Protein AF-A0A6P7H798-F1 (afdb_monomer_lite)

Foldseek 3Di:
DPPDDPVVVVVQVVCCVPPVDNDDPDDDPPDDQDDPVRLVVLLVVCVVPVVVCLVCVQVVCCVPVVGRADNVNVVVSSVVSVVVVVVCVVVCQDPVNVVVVVVVCVVPVPDPPPD

pLDDT: mean 74.82, std 11.04, range [46.03, 94.19]

Secondary structure (DSSP, 8-state):
---S-HHHHHHHHHHHHHH---SPPPPPPTT-SS-HHHHHHHHHHHHH-HHHHHHHHHHHHHHHH-----HHHHHHHHHHHHHHHHHHHTT---HHHHHHHHHHHHHHTT--TT-

Organism: NCBI:txid50390

Structure (mmCIF, N/CA/C/O backbone):
data_AF-A0A6P7H798-F1
#
_entry.id   AF-A0A6P7H798-F1
#
loop_
_atom_site.group_PDB
_atom_site.id
_atom_site.type_symbol
_atom_site.label_atom_id
_atom_site.label_alt_id
_atom_site.label_comp_id
_atom_site.label_asym_id
_atom_site.label_entity_id
_atom_site.label_seq_id
_atom_site.pdbx_PDB_ins_code
_atom_site.Cartn_x
_atom_site.Cartn_y
_atom_site.Cartn_z
_atom_site.occupancy
_atom_site.B_iso_or_equiv
_atom_site.auth_seq_id
_atom_site.auth_comp_id
_atom_site.auth_asym_id
_atom_site.auth_atom_id
_atom_site.pdbx_PDB_model_num
ATOM 1 N N . MET A 1 1 ? -18.443 -32.398 22.554 1.00 52.59 1 MET A N 1
ATOM 2 C CA . MET A 1 1 ? -18.461 -31.146 23.344 1.00 52.59 1 MET A CA 1
ATOM 3 C C . MET A 1 1 ? -17.521 -30.167 22.663 1.00 52.59 1 MET A C 1
ATOM 5 O O . MET A 1 1 ? -16.372 -30.525 22.438 1.00 52.59 1 MET A O 1
ATOM 9 N N . VAL A 1 2 ? -17.996 -28.995 22.243 1.00 60.81 2 VAL A N 1
ATOM 10 C CA . VAL A 1 2 ? -17.123 -27.990 21.619 1.00 60.81 2 VAL A CA 1
ATOM 11 C C . VAL A 1 2 ? -16.352 -27.307 22.750 1.00 60.81 2 VAL A C 1
ATOM 13 O O . VAL A 1 2 ? -16.970 -26.697 23.615 1.00 60.81 2 VAL A O 1
ATOM 16 N N . ASN A 1 3 ? -15.025 -27.457 22.789 1.00 83.12 3 ASN A N 1
ATOM 17 C CA . ASN A 1 3 ? -14.157 -26.898 23.835 1.00 83.12 3 ASN A CA 1
ATOM 18 C C . ASN A 1 3 ? -14.004 -25.369 23.673 1.00 83.12 3 ASN A C 1
ATOM 20 O O . ASN A 1 3 ? -12.947 -24.867 23.283 1.00 83.12 3 ASN A O 1
ATOM 24 N N . LYS A 1 4 ? -15.104 -24.631 23.846 1.00 80.19 4 LYS A N 1
ATOM 25 C CA . LYS A 1 4 ? -15.193 -23.174 23.701 1.00 80.19 4 LYS A CA 1
ATOM 26 C C . LYS A 1 4 ? -16.071 -22.598 24.806 1.00 80.19 4 LYS A C 1
ATOM 28 O O . LYS A 1 4 ? -17.026 -23.232 25.246 1.00 80.19 4 LYS A O 1
ATOM 33 N N . CYS A 1 5 ? -15.750 -21.381 25.234 1.00 88.50 5 CYS A N 1
ATOM 34 C CA . CYS A 1 5 ? -16.521 -20.668 26.245 1.00 88.50 5 CYS A CA 1
ATOM 35 C C . CYS A 1 5 ? -17.950 -20.394 25.750 1.00 88.50 5 CYS A C 1
ATOM 37 O O . CYS A 1 5 ? -18.153 -20.098 24.571 1.00 88.50 5 CYS A O 1
ATOM 39 N N . SER A 1 6 ? -18.925 -20.431 26.664 1.00 89.81 6 SER A N 1
ATOM 40 C CA . SER A 1 6 ? -20.344 -20.176 26.358 1.00 89.81 6 SER A CA 1
ATOM 41 C C . SER A 1 6 ? -20.554 -18.842 25.622 1.00 89.81 6 SER A C 1
ATOM 43 O O . SER A 1 6 ? -21.240 -18.790 24.604 1.00 89.81 6 SER A O 1
ATOM 45 N N . SER A 1 7 ? -19.850 -17.787 26.047 1.00 90.44 7 SER A N 1
ATOM 46 C CA . SER A 1 7 ? -19.879 -16.467 25.404 1.00 90.44 7 SER A CA 1
ATOM 47 C C . SER A 1 7 ? -19.387 -16.482 23.954 1.00 90.44 7 SER A C 1
ATOM 49 O O . SER A 1 7 ? -19.934 -15.785 23.106 1.00 90.44 7 SER A O 1
ATOM 51 N N . THR A 1 8 ? -18.379 -17.300 23.636 1.00 88.62 8 THR A N 1
ATOM 52 C CA . THR A 1 8 ? -17.878 -17.453 22.264 1.00 88.62 8 THR A CA 1
ATOM 53 C C . THR A 1 8 ? -18.911 -18.138 21.380 1.00 88.62 8 THR A C 1
ATOM 55 O O . THR A 1 8 ? -19.124 -17.712 20.249 1.00 88.62 8 THR A O 1
ATOM 58 N N . VAL A 1 9 ? -19.574 -19.177 21.894 1.00 89.50 9 VAL A N 1
ATOM 59 C CA . VAL A 1 9 ? -20.637 -19.879 21.162 1.00 89.50 9 VAL A CA 1
ATOM 60 C C . VAL A 1 9 ? -21.805 -18.932 20.897 1.0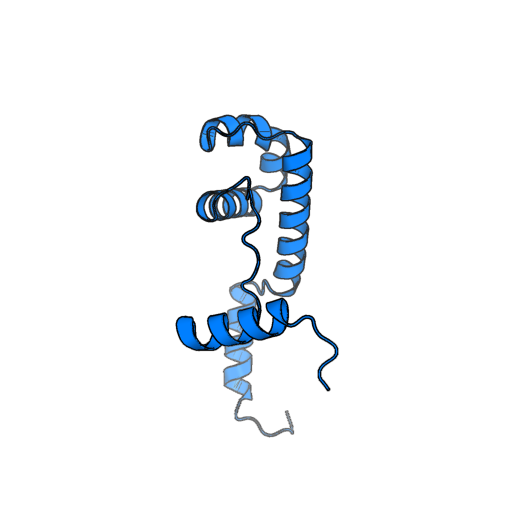0 89.50 9 VAL A C 1
ATOM 62 O O . VAL A 1 9 ? -22.270 -18.843 19.762 1.00 89.50 9 VAL A O 1
ATOM 65 N N . GLN A 1 10 ? -22.224 -18.169 21.908 1.00 90.00 10 GLN A N 1
ATOM 66 C CA . GLN A 1 10 ? -23.286 -17.178 21.767 1.00 90.00 10 GLN A CA 1
ATOM 67 C C . GLN A 1 10 ? -22.933 -16.104 20.726 1.00 90.00 10 GLN A C 1
ATOM 69 O O . GLN A 1 10 ? -23.734 -15.837 19.833 1.00 90.00 10 GLN A O 1
ATOM 74 N N . HIS A 1 11 ? -21.713 -15.562 20.767 1.00 90.25 11 HIS A N 1
ATOM 75 C CA . HIS A 1 11 ? -21.262 -14.557 19.804 1.00 90.25 11 HIS A CA 1
ATOM 76 C C . HIS A 1 11 ? -21.264 -15.070 18.353 1.00 90.25 11 HIS A C 1
ATOM 78 O O . HIS A 1 11 ? -21.648 -14.343 17.437 1.00 90.25 11 HIS A O 1
ATOM 84 N N . ILE A 1 12 ? -20.871 -16.330 18.130 1.00 88.81 12 ILE A N 1
ATOM 85 C CA . ILE A 1 12 ? -20.910 -16.956 16.798 1.00 88.81 12 ILE A CA 1
ATOM 86 C C . ILE A 1 12 ? -22.358 -17.074 16.301 1.00 88.81 12 ILE A C 1
ATOM 88 O O . ILE A 1 12 ? -22.643 -16.728 15.154 1.00 88.81 12 ILE A O 1
ATOM 92 N N . VAL A 1 13 ? -23.282 -17.518 17.161 1.00 90.56 13 VAL A N 1
ATOM 93 C CA . VAL A 1 13 ? -24.712 -17.633 16.820 1.00 90.56 13 VAL A CA 1
ATOM 94 C C . VAL A 1 13 ? -25.317 -16.264 16.497 1.00 90.56 13 VAL A C 1
ATOM 96 O O . VAL A 1 13 ? -26.077 -16.142 15.536 1.00 90.56 13 VAL A O 1
ATOM 99 N N . GLU A 1 14 ? -24.966 -15.229 17.259 1.00 92.75 14 GLU A N 1
ATOM 100 C CA . GLU A 1 14 ? -25.402 -13.850 17.015 1.00 92.75 14 GLU A CA 1
ATOM 101 C C . GLU A 1 14 ? -24.865 -13.307 15.683 1.00 92.75 14 GLU A C 1
ATOM 103 O O . GLU A 1 14 ? -25.631 -12.743 14.901 1.00 92.75 14 GLU A O 1
ATOM 108 N N . CYS A 1 15 ? -23.582 -13.531 15.376 1.00 90.56 15 CYS A N 1
ATOM 109 C CA . CYS A 1 15 ? -22.994 -13.148 14.088 1.00 90.56 15 CYS A CA 1
ATOM 110 C C . CYS A 1 15 ? -23.703 -13.827 12.911 1.00 90.56 15 CYS A C 1
ATOM 112 O O . CYS A 1 15 ? -23.984 -13.179 11.901 1.00 90.56 15 CYS A O 1
ATOM 114 N N . TYR A 1 16 ? -24.033 -15.112 13.048 1.00 92.56 16 TYR A N 1
ATOM 115 C CA . TYR A 1 16 ? -24.752 -15.843 12.013 1.00 92.56 16 TYR A CA 1
ATOM 116 C C . TYR A 1 16 ? -26.181 -15.316 11.829 1.00 92.56 16 TYR A C 1
ATOM 118 O O . TYR A 1 16 ? -26.588 -15.036 10.707 1.00 92.56 16 TYR A O 1
ATOM 126 N N . ARG A 1 17 ? -26.938 -15.104 12.912 1.00 94.19 17 ARG A N 1
ATOM 127 C CA . ARG A 1 17 ? -28.321 -14.603 12.819 1.00 94.19 17 ARG A CA 1
ATOM 128 C C . ARG A 1 17 ? -28.417 -13.193 12.239 1.00 94.19 17 ARG A C 1
ATOM 130 O O . ARG A 1 17 ? -29.332 -12.926 11.469 1.00 94.19 17 ARG A O 1
ATOM 137 N N . ASN A 1 18 ? -27.496 -12.309 12.616 1.00 93.25 18 ASN A N 1
ATOM 138 C CA . ASN A 1 18 ? -27.581 -10.891 12.266 1.00 93.25 18 ASN A CA 1
ATOM 139 C C . ASN A 1 18 ? -26.904 -10.565 10.930 1.00 93.25 18 ASN A C 1
ATOM 141 O O . ASN A 1 18 ? -27.361 -9.681 10.213 1.00 93.25 18 ASN A O 1
ATOM 145 N N . GLU A 1 19 ? -25.804 -11.248 10.599 1.00 89.81 19 GLU A N 1
ATOM 146 C CA . GLU A 1 19 ? -24.962 -10.915 9.441 1.00 89.81 19 GLU A CA 1
ATOM 147 C C . GLU A 1 19 ? -24.785 -12.086 8.457 1.00 89.81 19 GLU A C 1
ATOM 149 O O . GLU A 1 19 ? -24.067 -11.938 7.470 1.00 89.81 19 GLU A O 1
ATOM 154 N N . ASN A 1 20 ? -25.393 -13.252 8.721 1.00 92.00 20 ASN A N 1
ATOM 155 C CA . ASN A 1 20 ? -25.195 -14.505 7.974 1.00 92.00 20 ASN A CA 1
ATOM 156 C C . ASN A 1 20 ? -23.711 -14.877 7.800 1.00 92.00 20 ASN A C 1
ATOM 158 O O . ASN A 1 20 ? -23.283 -15.393 6.766 1.00 92.00 20 ASN A O 1
ATOM 162 N N . ARG A 1 21 ? -22.904 -14.573 8.823 1.00 83.19 21 ARG A N 1
ATOM 163 C CA . ARG A 1 21 ? -21.447 -14.685 8.788 1.00 83.19 21 ARG A CA 1
ATOM 164 C C . ARG A 1 21 ? -20.952 -15.729 9.783 1.00 83.19 21 ARG A C 1
ATOM 166 O O . ARG A 1 21 ? -21.324 -15.708 10.953 1.00 83.19 21 ARG A O 1
ATOM 173 N N . VAL A 1 22 ? -20.067 -16.604 9.307 1.00 83.81 22 VAL A N 1
ATOM 174 C CA . VAL A 1 22 ? -19.420 -17.664 10.106 1.00 83.81 22 VAL A CA 1
ATOM 175 C C . VAL A 1 22 ? -17.973 -17.297 10.470 1.00 83.81 22 VAL A C 1
ATOM 177 O O . VAL A 1 22 ? -17.451 -17.740 11.490 1.00 83.81 22 VAL A O 1
ATOM 180 N N . GLU A 1 23 ? -17.331 -16.441 9.674 1.00 82.25 23 GLU A N 1
ATOM 181 C CA . GLU A 1 23 ? -15.935 -16.022 9.852 1.00 82.25 23 GLU A CA 1
ATOM 182 C C . GLU A 1 23 ? -15.817 -14.640 10.503 1.00 82.25 23 GLU A C 1
ATOM 184 O O . GLU A 1 23 ? -16.712 -13.805 10.399 1.00 82.25 23 GLU A O 1
ATOM 189 N N . ASN A 1 24 ? -14.695 -14.336 11.155 1.00 81.06 24 ASN A N 1
ATOM 190 C CA . ASN A 1 24 ? -14.468 -12.999 11.710 1.00 81.06 24 ASN A CA 1
ATOM 191 C C . ASN A 1 24 ? -14.291 -11.950 10.599 1.00 81.06 24 ASN A C 1
ATOM 193 O O . ASN A 1 24 ? -13.624 -12.217 9.604 1.00 81.06 24 ASN A O 1
ATOM 197 N N . LYS A 1 25 ? -14.831 -10.731 10.780 1.00 79.69 25 LYS A N 1
ATOM 198 C CA . LYS A 1 25 ? -14.527 -9.607 9.883 1.00 79.69 25 LYS A CA 1
ATOM 199 C C . LYS A 1 25 ? -13.022 -9.401 9.912 1.00 79.69 25 LYS A C 1
ATOM 201 O O . LYS A 1 25 ? -12.413 -9.360 10.985 1.00 79.69 25 LYS A O 1
ATOM 206 N N . SER A 1 26 ? -12.442 -9.232 8.733 1.00 71.94 26 SER A N 1
ATOM 207 C CA . SER A 1 26 ? -11.088 -8.722 8.604 1.00 71.94 26 SER A CA 1
ATOM 208 C C . SER A 1 26 ? -10.972 -7.446 9.433 1.00 71.94 26 SER A C 1
ATOM 210 O O . SER A 1 26 ? -11.771 -6.518 9.275 1.00 71.94 26 SER A O 1
ATOM 212 N N . ARG A 1 27 ? -10.001 -7.412 10.348 1.00 71.56 27 ARG A N 1
ATOM 213 C CA . ARG A 1 27 ? -9.712 -6.199 11.112 1.00 71.56 27 ARG A CA 1
ATOM 214 C C . ARG A 1 27 ? -9.357 -5.093 10.123 1.00 71.56 27 ARG A C 1
ATOM 216 O O . ARG A 1 27 ? -8.447 -5.261 9.314 1.00 71.56 27 ARG A O 1
ATOM 223 N N . LEU A 1 28 ? -10.064 -3.968 10.199 1.00 58.66 28 LEU A N 1
ATOM 224 C CA . LEU A 1 28 ? -9.630 -2.746 9.533 1.00 58.66 28 LEU A CA 1
ATOM 225 C C . LEU A 1 28 ? -8.288 -2.351 10.155 1.00 58.66 28 LEU A C 1
ATOM 227 O O . LEU A 1 28 ? -8.198 -2.194 11.374 1.00 58.66 28 LEU A O 1
ATOM 231 N N . ALA A 1 29 ? -7.238 -2.257 9.336 1.00 63.16 29 ALA A N 1
ATOM 232 C CA . ALA A 1 29 ? -5.947 -1.769 9.799 1.00 63.16 29 ALA A CA 1
ATOM 233 C C . ALA A 1 29 ? -6.153 -0.336 10.314 1.00 63.16 29 ALA A C 1
ATOM 235 O O . ALA A 1 29 ? -6.604 0.511 9.539 1.00 63.16 29 ALA A O 1
ATOM 236 N N . PRO A 1 30 ? -5.885 -0.057 11.600 1.00 60.47 30 PRO A N 1
ATOM 237 C CA . PRO A 1 30 ? -6.461 1.112 12.247 1.00 60.47 30 PRO A CA 1
ATOM 238 C C . PRO A 1 30 ? -5.962 2.450 11.697 1.00 60.47 30 PRO A C 1
ATOM 240 O O . PRO A 1 30 ? -6.659 3.428 11.893 1.00 60.47 30 PRO A O 1
ATOM 243 N N . ASN A 1 31 ? -4.833 2.522 10.980 1.00 66.56 31 ASN A N 1
ATOM 244 C CA . ASN A 1 31 ? -4.308 3.786 10.450 1.00 66.56 31 ASN A CA 1
ATOM 245 C C . ASN A 1 31 ? -3.477 3.572 9.178 1.00 66.56 31 ASN A C 1
ATOM 247 O O . ASN A 1 31 ? -2.248 3.517 9.223 1.00 66.56 31 ASN A O 1
ATOM 251 N N . LYS A 1 32 ? -4.133 3.459 8.020 1.00 73.44 32 LYS A N 1
ATOM 252 C CA . LYS A 1 32 ? -3.424 3.631 6.745 1.00 73.44 32 LYS A CA 1
ATOM 253 C C . LYS A 1 32 ? -2.966 5.095 6.654 1.00 73.44 32 LYS A C 1
ATOM 255 O O . LYS A 1 32 ? -3.797 6.000 6.667 1.00 73.44 32 LYS A O 1
ATOM 260 N N . ILE A 1 33 ? -1.652 5.323 6.582 1.00 75.81 33 ILE A N 1
ATOM 261 C CA . ILE A 1 33 ? -1.054 6.670 6.488 1.00 75.81 33 ILE A CA 1
ATOM 262 C C . ILE A 1 33 ? -1.561 7.386 5.233 1.00 75.81 33 ILE A C 1
ATOM 264 O O . ILE A 1 33 ? -1.890 8.571 5.277 1.00 75.81 33 ILE A O 1
ATOM 268 N N . PHE A 1 34 ? -1.691 6.650 4.132 1.00 77.31 34 PHE A N 1
ATOM 269 C CA . PHE A 1 34 ? -2.194 7.139 2.857 1.00 77.31 34 PHE A CA 1
ATOM 270 C C . PHE A 1 34 ? -3.557 6.525 2.544 1.00 77.31 34 PHE A C 1
ATOM 272 O O . PHE A 1 34 ? -3.811 5.350 2.796 1.00 77.31 34 PHE A O 1
ATOM 279 N N . THR A 1 35 ? -4.447 7.330 1.979 1.00 81.12 35 THR A N 1
ATOM 280 C CA . THR A 1 35 ? -5.696 6.844 1.388 1.00 81.12 35 THR A CA 1
ATOM 281 C C . THR A 1 35 ? -5.400 6.153 0.062 1.00 81.12 35 THR A C 1
ATOM 283 O O . THR A 1 35 ? -4.446 6.512 -0.625 1.00 81.12 35 THR A O 1
ATOM 286 N N . ASP A 1 36 ? -6.266 5.246 -0.385 1.00 78.56 36 ASP A N 1
ATOM 287 C CA . ASP A 1 36 ? -6.050 4.502 -1.636 1.00 78.56 36 ASP A CA 1
ATOM 288 C C . ASP A 1 36 ? -5.872 5.403 -2.877 1.00 78.56 36 ASP A C 1
ATOM 290 O O . ASP A 1 36 ? -5.328 4.984 -3.901 1.00 78.56 36 ASP A O 1
ATOM 294 N N . ARG A 1 37 ? -6.368 6.648 -2.843 1.00 79.25 37 ARG A N 1
ATOM 295 C CA . ARG A 1 37 ? -6.146 7.635 -3.913 1.00 79.25 37 ARG A CA 1
ATOM 296 C C . ARG A 1 37 ? -4.729 8.204 -3.870 1.00 79.25 37 ARG A C 1
ATOM 298 O O . ARG A 1 37 ? -4.112 8.354 -4.922 1.00 79.25 37 ARG A O 1
ATOM 305 N N . GLU A 1 38 ? -4.240 8.524 -2.679 1.00 80.19 38 GLU A N 1
ATOM 306 C CA . GLU A 1 38 ? -2.882 9.023 -2.455 1.00 80.19 38 GLU A CA 1
ATOM 307 C C . GLU A 1 38 ? -1.862 7.934 -2.784 1.00 80.19 38 GLU A C 1
ATOM 309 O O . GLU A 1 38 ? -0.915 8.200 -3.516 1.00 80.19 38 GLU A O 1
ATOM 314 N N . GLU A 1 39 ? -2.119 6.690 -2.366 1.00 77.94 39 GLU A N 1
ATOM 315 C CA . GLU A 1 39 ? -1.293 5.530 -2.712 1.00 77.94 39 GLU A CA 1
ATOM 316 C C . GLU A 1 39 ? -1.163 5.378 -4.238 1.00 77.94 39 GLU A C 1
ATOM 318 O O . GLU A 1 39 ? -0.058 5.276 -4.770 1.00 77.94 39 GLU A O 1
ATOM 323 N N . ARG A 1 40 ? -2.282 5.461 -4.973 1.00 79.38 40 ARG A N 1
ATOM 324 C CA . ARG A 1 40 ? -2.290 5.421 -6.447 1.00 79.38 40 ARG A CA 1
ATOM 325 C C . ARG A 1 40 ? -1.542 6.587 -7.088 1.00 79.38 40 ARG A C 1
ATOM 327 O O . ARG A 1 40 ? -0.917 6.401 -8.131 1.00 79.38 40 ARG A O 1
ATOM 334 N N . TRP A 1 41 ? -1.630 7.783 -6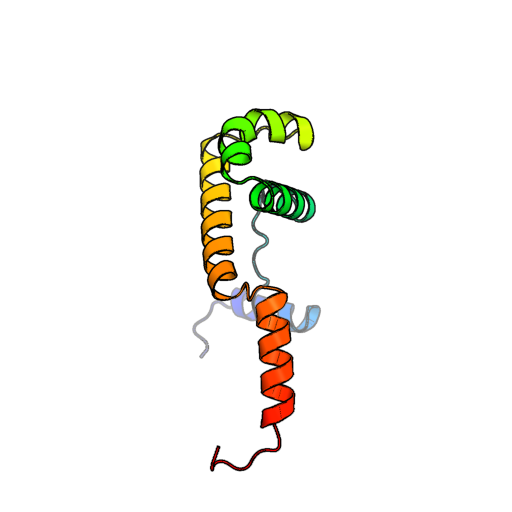.514 1.00 81.69 41 TRP A N 1
ATOM 335 C CA . TRP A 1 41 ? -0.889 8.943 -7.006 1.00 81.69 41 TRP A CA 1
ATOM 336 C C . TRP A 1 41 ? 0.620 8.761 -6.801 1.00 81.69 41 TRP A C 1
ATOM 338 O O . TRP A 1 41 ? 1.380 8.933 -7.752 1.00 81.69 41 TRP A O 1
ATOM 348 N N . ILE A 1 42 ? 1.037 8.308 -5.614 1.00 76.88 42 ILE A N 1
ATOM 349 C CA . ILE A 1 42 ? 2.436 7.996 -5.293 1.00 76.88 42 ILE A CA 1
ATOM 350 C C . ILE A 1 42 ? 2.986 6.934 -6.254 1.00 76.88 42 ILE A C 1
ATOM 352 O O . ILE A 1 42 ? 4.054 7.125 -6.829 1.00 76.88 42 ILE A O 1
ATOM 356 N N . LEU A 1 43 ? 2.239 5.852 -6.492 1.00 75.44 43 LEU A N 1
ATOM 357 C CA . LEU A 1 43 ? 2.641 4.785 -7.414 1.00 75.44 43 LEU A CA 1
ATOM 358 C C . LEU A 1 43 ? 2.872 5.294 -8.842 1.00 75.44 43 LEU A C 1
ATOM 360 O O . LEU A 1 43 ? 3.849 4.911 -9.480 1.00 75.44 43 LEU A O 1
ATOM 364 N N . ARG A 1 44 ? 2.007 6.184 -9.346 1.00 76.50 44 ARG A N 1
ATOM 365 C CA . ARG A 1 44 ? 2.188 6.794 -10.676 1.00 76.50 44 ARG A CA 1
ATOM 366 C C . ARG A 1 44 ? 3.435 7.667 -10.739 1.00 76.50 44 ARG A C 1
ATOM 368 O O . ARG A 1 44 ? 4.145 7.646 -11.738 1.00 76.50 44 ARG A O 1
ATOM 375 N N . GLU A 1 45 ? 3.708 8.422 -9.682 1.00 75.12 45 GLU A N 1
ATOM 376 C CA . GLU A 1 45 ? 4.907 9.254 -9.604 1.00 75.12 45 GLU A CA 1
ATOM 377 C C . GLU A 1 45 ? 6.185 8.409 -9.574 1.00 75.12 45 GLU A C 1
ATOM 379 O O . GLU A 1 45 ? 7.134 8.716 -10.299 1.00 75.12 45 GLU A O 1
ATOM 384 N N . ILE A 1 46 ? 6.195 7.325 -8.791 1.00 72.75 46 ILE A N 1
ATOM 385 C CA . ILE A 1 46 ? 7.316 6.376 -8.732 1.00 72.75 46 ILE A CA 1
ATOM 386 C C . ILE A 1 46 ? 7.523 5.715 -10.095 1.00 72.75 46 ILE A C 1
ATOM 388 O O . ILE A 1 46 ? 8.655 5.665 -10.565 1.00 72.75 46 ILE A O 1
ATOM 392 N N . ALA A 1 47 ? 6.451 5.283 -10.766 1.00 70.56 47 ALA A N 1
ATOM 393 C CA . ALA A 1 47 ? 6.535 4.686 -12.098 1.00 70.56 47 ALA A CA 1
ATOM 394 C C . ALA A 1 47 ? 7.133 5.644 -13.145 1.00 70.56 47 ALA A C 1
ATOM 396 O O . ALA A 1 47 ? 7.855 5.208 -14.038 1.00 70.56 47 ALA A O 1
ATOM 397 N N . ASN A 1 48 ? 6.862 6.948 -13.031 1.00 70.38 48 ASN A N 1
ATOM 398 C CA . ASN A 1 48 ? 7.405 7.945 -13.951 1.00 70.38 48 ASN A CA 1
ATOM 399 C C . ASN A 1 48 ? 8.891 8.238 -13.694 1.00 70.38 48 ASN A C 1
ATOM 401 O O . ASN A 1 48 ? 9.644 8.392 -14.650 1.00 70.38 48 ASN A O 1
ATOM 405 N N . ASN A 1 49 ? 9.313 8.381 -12.429 1.00 71.19 49 ASN A N 1
ATOM 406 C CA . ASN A 1 49 ? 10.697 8.717 -12.062 1.00 71.19 49 ASN A CA 1
ATOM 407 C C . ASN A 1 49 ? 11.060 8.227 -10.642 1.00 71.19 49 ASN A C 1
ATOM 409 O O . ASN A 1 49 ? 11.081 9.031 -9.701 1.00 71.19 49 ASN A O 1
ATOM 413 N N . PRO A 1 50 ? 11.437 6.949 -10.466 1.00 67.00 50 PRO A N 1
ATOM 414 C CA . PRO A 1 50 ? 11.578 6.345 -9.138 1.00 67.00 50 PRO A CA 1
ATOM 415 C C . PRO A 1 50 ? 12.677 7.015 -8.297 1.00 67.00 50 PRO A C 1
ATOM 417 O O . PRO A 1 50 ? 12.444 7.409 -7.155 1.00 67.00 50 PRO A O 1
ATOM 420 N N . LYS A 1 51 ? 13.849 7.27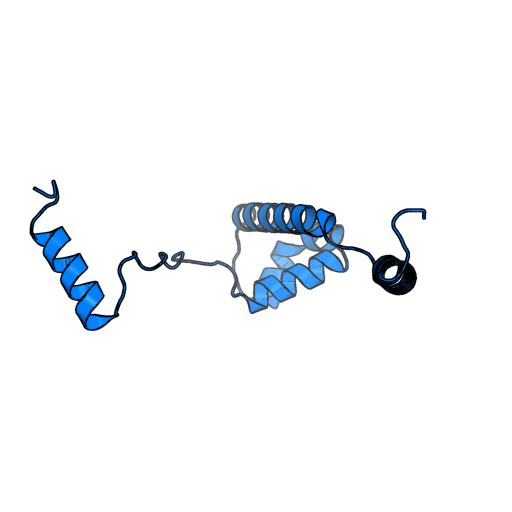9 -8.898 1.00 68.06 51 LYS A N 1
ATOM 421 C CA . LYS A 1 51 ? 14.996 7.915 -8.216 1.00 68.06 51 LYS A CA 1
ATOM 422 C C . LYS A 1 51 ? 14.693 9.325 -7.698 1.00 68.06 51 LYS A C 1
ATOM 424 O O . LYS A 1 51 ? 15.137 9.702 -6.618 1.00 68.06 51 LYS A O 1
ATOM 429 N N . LYS A 1 52 ? 13.939 10.114 -8.469 1.00 67.31 52 LYS A N 1
ATOM 430 C CA . LYS A 1 52 ? 13.642 11.517 -8.140 1.00 67.31 52 LYS A CA 1
ATOM 431 C C . LYS A 1 52 ? 12.567 11.633 -7.064 1.00 67.31 52 LYS A C 1
ATOM 433 O O . LYS A 1 52 ? 12.599 12.581 -6.279 1.00 67.31 52 LYS A O 1
ATOM 438 N N . VAL A 1 53 ? 11.623 10.689 -7.048 1.00 63.53 53 VAL A N 1
ATOM 439 C CA . VAL A 1 53 ? 10.583 10.629 -6.020 1.00 63.53 53 VAL A CA 1
ATOM 440 C C . VAL A 1 53 ? 11.208 10.320 -4.670 1.00 63.53 53 VAL A C 1
ATOM 442 O O . VAL A 1 53 ? 10.941 11.073 -3.748 1.00 63.53 53 VAL A O 1
ATOM 445 N N . TYR A 1 54 ? 12.099 9.330 -4.572 1.00 67.38 54 TYR A N 1
ATOM 446 C CA . TYR A 1 54 ? 12.759 8.984 -3.308 1.00 67.38 54 TYR A CA 1
ATOM 447 C C . TYR A 1 54 ? 13.635 10.116 -2.734 1.00 67.38 54 TYR A C 1
ATOM 449 O O . TYR A 1 54 ? 13.635 10.373 -1.540 1.00 67.38 54 TYR A O 1
ATOM 457 N N . GLN A 1 55 ? 14.357 10.862 -3.573 1.00 68.88 55 GLN A N 1
ATOM 458 C CA . GLN A 1 55 ? 15.227 11.943 -3.077 1.00 68.88 55 GLN A CA 1
ATOM 459 C C . GLN A 1 55 ? 14.466 13.175 -2.558 1.00 68.88 55 GLN A C 1
ATOM 461 O O . GLN A 1 55 ? 15.030 13.963 -1.809 1.00 68.88 55 GLN A O 1
ATOM 466 N N . ASN A 1 56 ? 13.208 13.373 -2.969 1.00 69.94 56 ASN A N 1
ATOM 467 C CA . ASN A 1 56 ? 12.427 14.575 -2.646 1.00 69.94 56 ASN A CA 1
ATOM 468 C C . ASN A 1 56 ? 11.031 14.261 -2.082 1.00 69.94 56 ASN A C 1
ATOM 470 O O . ASN A 1 56 ? 10.165 15.139 -2.059 1.00 69.94 56 ASN A O 1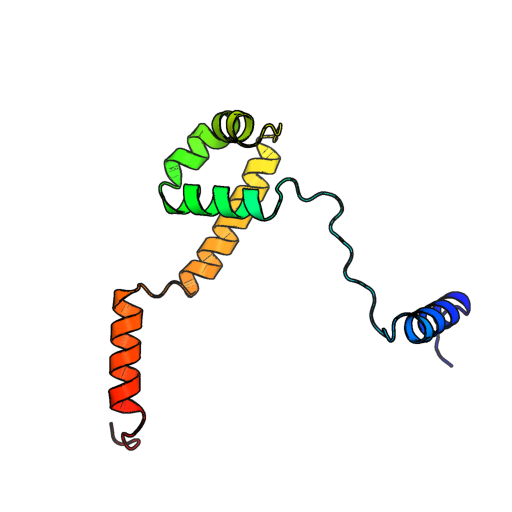
ATOM 474 N N . CYS A 1 57 ? 10.763 13.020 -1.677 1.00 69.25 57 CYS A N 1
ATOM 475 C CA . CYS A 1 57 ? 9.418 12.585 -1.296 1.00 69.25 57 CYS A CA 1
ATOM 476 C C . CYS A 1 57 ? 8.915 13.291 -0.045 1.00 69.25 57 CYS A C 1
ATOM 478 O O . CYS A 1 57 ? 7.750 13.662 -0.024 1.00 69.25 57 CYS A O 1
ATOM 480 N N . GLU A 1 58 ? 9.763 13.575 0.941 1.00 67.50 58 GLU A N 1
ATOM 481 C CA . GLU A 1 58 ? 9.332 14.235 2.179 1.00 67.50 58 GLU A CA 1
ATOM 482 C C . GLU A 1 58 ? 8.755 15.636 1.906 1.00 67.50 58 GLU A C 1
ATOM 484 O O . GLU A 1 58 ? 7.593 15.910 2.205 1.00 67.50 58 GLU A O 1
ATOM 489 N N . VAL A 1 59 ? 9.510 16.498 1.214 1.00 70.81 59 VAL A N 1
ATOM 490 C CA . VAL A 1 59 ? 9.066 17.857 0.846 1.00 70.81 59 VAL A CA 1
ATOM 491 C C . VAL A 1 59 ? 7.866 17.809 -0.102 1.00 70.81 59 VAL A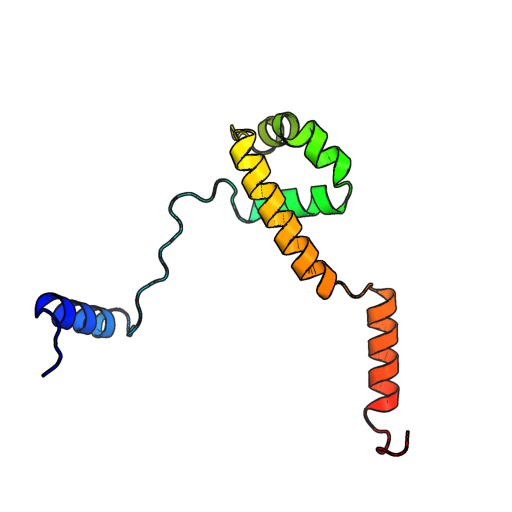 C 1
ATOM 493 O O . VAL A 1 59 ? 6.891 18.549 0.057 1.00 70.81 59 VAL A O 1
ATOM 496 N N . ARG A 1 60 ? 7.911 16.917 -1.096 1.00 70.69 60 ARG A N 1
ATOM 497 C CA . ARG A 1 60 ? 6.893 16.844 -2.145 1.00 70.69 60 ARG A CA 1
ATOM 498 C C . ARG A 1 60 ? 5.577 16.267 -1.636 1.00 70.69 60 ARG A C 1
ATOM 500 O O . ARG A 1 60 ? 4.518 16.752 -2.036 1.00 70.69 60 ARG A O 1
ATOM 507 N N . TRP A 1 61 ? 5.614 15.263 -0.765 1.00 74.62 61 TRP A N 1
ATOM 508 C CA . TRP A 1 61 ? 4.421 14.643 -0.188 1.00 74.62 61 TRP A CA 1
ATOM 509 C C . TRP A 1 61 ? 3.846 15.506 0.929 1.00 74.62 61 TRP A C 1
ATOM 511 O O . TRP A 1 61 ? 2.630 15.666 0.973 1.00 74.62 61 TRP A O 1
ATOM 521 N N . LYS A 1 62 ? 4.680 16.174 1.736 1.00 73.06 62 LYS A N 1
ATOM 522 C CA . LYS A 1 62 ? 4.205 17.173 2.704 1.00 73.06 62 LYS A CA 1
ATOM 523 C C . LYS A 1 62 ? 3.462 18.318 2.013 1.00 73.06 62 LYS A C 1
ATOM 525 O O . LYS A 1 62 ? 2.371 18.682 2.442 1.00 73.06 62 LYS A O 1
ATOM 530 N N . GLY A 1 63 ? 3.984 18.819 0.891 1.00 75.56 63 GLY A N 1
ATOM 531 C CA . GLY A 1 63 ? 3.307 19.841 0.086 1.00 75.56 63 GLY A CA 1
ATOM 532 C C . GLY A 1 63 ? 2.037 19.344 -0.619 1.00 75.56 63 GLY A C 1
ATOM 533 O O . GLY A 1 63 ? 1.013 20.022 -0.595 1.00 75.56 63 GLY A O 1
ATOM 534 N N . SER A 1 64 ? 2.085 18.154 -1.231 1.00 78.25 64 SER A N 1
ATOM 535 C CA . SER A 1 64 ? 0.987 17.645 -2.076 1.00 78.25 64 SER A CA 1
ATOM 536 C C . SER A 1 64 ? -0.148 17.000 -1.279 1.00 78.25 64 SER A C 1
ATOM 538 O O . SER A 1 64 ? -1.313 17.135 -1.644 1.00 78.25 64 SER A O 1
ATOM 540 N N . LEU A 1 65 ? 0.186 16.288 -0.201 1.00 75.12 65 LEU A N 1
ATOM 541 C CA . LEU A 1 65 ? -0.746 15.491 0.602 1.00 75.12 65 LEU A CA 1
ATOM 542 C C . LEU A 1 65 ? -1.092 16.156 1.936 1.00 75.12 65 LEU A C 1
ATOM 544 O O . LEU A 1 65 ? -2.007 15.702 2.616 1.00 75.12 65 LEU A O 1
ATOM 548 N N . LYS A 1 66 ? -0.383 17.231 2.318 1.00 79.50 66 LYS A N 1
ATOM 549 C CA . LYS A 1 66 ? -0.544 17.925 3.609 1.00 79.50 66 LYS A CA 1
ATOM 550 C C . LYS A 1 66 ? -0.436 16.982 4.814 1.00 79.50 66 LYS A C 1
ATOM 552 O O . LYS A 1 66 ? -1.058 17.216 5.848 1.00 79.50 66 LYS A O 1
ATOM 557 N N . LYS A 1 67 ? 0.345 15.910 4.673 1.00 74.44 67 LYS A N 1
ATOM 558 C CA . LYS A 1 67 ? 0.613 14.931 5.727 1.00 74.44 67 LYS A CA 1
ATOM 559 C C . LYS A 1 67 ? 2.055 15.048 6.172 1.00 74.44 67 LYS A C 1
ATOM 561 O O . LYS A 1 67 ? 2.951 15.158 5.337 1.00 74.44 67 LYS A O 1
ATOM 566 N N . ASP A 1 68 ? 2.250 15.017 7.483 1.00 74.56 68 ASP A N 1
ATOM 567 C CA . ASP A 1 68 ? 3.576 14.918 8.073 1.00 74.56 68 ASP A CA 1
ATOM 568 C C . ASP A 1 68 ? 3.918 13.435 8.188 1.00 74.56 68 ASP A C 1
ATOM 570 O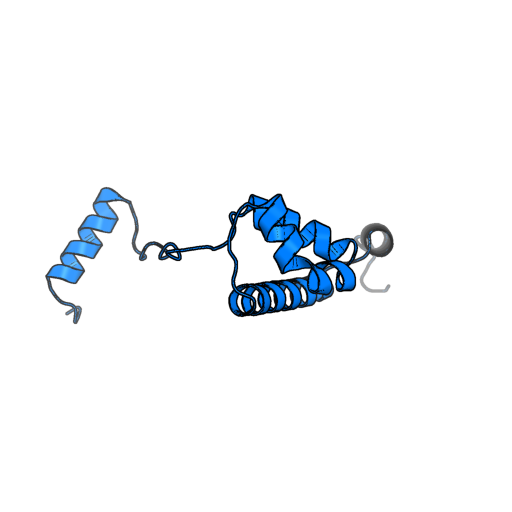 O . ASP A 1 68 ? 3.321 12.704 8.980 1.00 74.56 68 ASP A O 1
ATOM 574 N N . VAL A 1 69 ? 4.793 12.971 7.303 1.00 73.88 69 VAL A N 1
ATOM 575 C CA . VAL A 1 69 ? 5.212 11.572 7.227 1.00 73.88 69 VAL A CA 1
ATOM 576 C C . VAL A 1 69 ? 6.658 11.531 7.670 1.00 73.88 69 VAL A C 1
ATOM 578 O O . VAL A 1 69 ? 7.491 12.243 7.117 1.00 73.88 69 VAL A O 1
ATOM 581 N N . THR A 1 70 ? 6.957 10.710 8.670 1.00 76.75 70 THR A N 1
ATOM 582 C CA . THR A 1 70 ? 8.344 10.545 9.114 1.00 76.75 70 THR A CA 1
ATOM 583 C C . THR A 1 70 ? 9.161 9.801 8.050 1.00 76.75 70 THR A C 1
ATOM 585 O O . THR A 1 70 ? 8.608 8.931 7.370 1.00 76.75 70 THR A O 1
ATOM 588 N N . PRO A 1 71 ? 10.479 10.054 7.937 1.00 70.88 71 PRO A N 1
ATOM 589 C CA . PRO A 1 71 ? 11.340 9.334 6.997 1.00 70.88 71 PRO A CA 1
ATOM 590 C C . PRO A 1 71 ? 11.224 7.808 7.117 1.00 70.88 71 PRO A C 1
ATOM 592 O O . PRO A 1 71 ? 11.108 7.110 6.121 1.00 70.88 71 PRO A O 1
ATOM 595 N N . LYS A 1 72 ? 11.104 7.287 8.344 1.00 77.44 72 LYS A N 1
ATOM 596 C CA . LYS A 1 72 ? 10.921 5.850 8.590 1.00 77.44 72 LYS A CA 1
ATOM 597 C C . LYS A 1 72 ? 9.618 5.293 8.001 1.00 77.44 72 LYS A C 1
ATOM 599 O O . LYS A 1 72 ? 9.615 4.215 7.422 1.00 77.44 72 LYS A O 1
ATOM 604 N N . GLN A 1 73 ? 8.504 6.009 8.154 1.00 76.62 73 GLN A N 1
ATOM 605 C CA . GLN A 1 73 ? 7.212 5.593 7.588 1.00 76.62 73 GLN A CA 1
ATOM 606 C C . GLN A 1 73 ? 7.230 5.620 6.060 1.00 76.62 73 GLN A C 1
ATOM 608 O O . GLN A 1 73 ? 6.572 4.813 5.407 1.00 76.62 73 GLN A O 1
ATOM 613 N N . LEU A 1 74 ? 7.964 6.578 5.504 1.00 72.81 74 LEU A N 1
ATOM 614 C CA . LEU A 1 74 ? 8.209 6.701 4.082 1.00 72.81 74 LEU A CA 1
ATOM 615 C C . LEU A 1 74 ? 9.053 5.526 3.567 1.00 72.81 74 LEU A C 1
ATOM 617 O O . LEU A 1 74 ? 8.653 4.933 2.571 1.00 72.81 74 LEU A O 1
ATOM 621 N N . ASP A 1 75 ? 10.128 5.147 4.261 1.00 74.44 75 ASP A N 1
ATOM 622 C CA . ASP A 1 75 ? 10.952 3.979 3.922 1.00 74.44 75 ASP A CA 1
ATOM 623 C C . ASP A 1 75 ? 10.133 2.686 3.993 1.00 74.44 75 ASP A C 1
ATOM 625 O O . ASP A 1 75 ? 10.075 1.942 3.020 1.00 74.44 75 ASP A O 1
ATOM 629 N N . GLU A 1 76 ? 9.399 2.456 5.088 1.00 78.06 76 GLU A N 1
ATOM 630 C CA . GLU A 1 76 ? 8.509 1.294 5.238 1.00 78.06 76 GLU A CA 1
ATOM 631 C C . GLU A 1 76 ? 7.469 1.214 4.105 1.00 78.06 76 GLU A C 1
ATOM 633 O O . GLU A 1 76 ? 7.145 0.133 3.604 1.00 78.06 76 GLU A O 1
ATOM 638 N N . TYR A 1 77 ? 6.935 2.361 3.683 1.00 75.31 77 TYR A N 1
ATOM 639 C CA . TYR A 1 77 ? 5.951 2.434 2.609 1.00 75.31 77 TYR A CA 1
ATOM 640 C C . TYR A 1 77 ? 6.584 2.269 1.219 1.00 75.31 77 TYR A C 1
ATOM 642 O O . TYR A 1 77 ? 6.003 1.611 0.356 1.00 75.31 77 TYR A O 1
ATOM 650 N N . TYR A 1 78 ? 7.772 2.833 1.000 1.00 72.88 78 TYR A N 1
ATOM 651 C CA . TYR A 1 78 ? 8.521 2.722 -0.247 1.00 72.88 78 TYR A CA 1
ATOM 652 C C . TYR A 1 78 ? 9.023 1.294 -0.468 1.00 72.88 78 TYR A C 1
ATOM 654 O O . TYR A 1 78 ? 8.810 0.758 -1.549 1.00 72.88 78 TYR A O 1
ATOM 662 N N . GLU A 1 79 ? 9.556 0.638 0.564 1.00 75.06 79 GLU A N 1
ATOM 663 C CA . GLU A 1 79 ? 9.906 -0.789 0.561 1.00 75.06 79 GLU A CA 1
ATOM 664 C C . GLU A 1 79 ? 8.690 -1.654 0.225 1.00 75.06 79 GLU A C 1
ATOM 666 O O . GLU A 1 79 ? 8.743 -2.513 -0.650 1.00 75.06 79 GLU A O 1
ATOM 671 N N . LYS A 1 80 ? 7.535 -1.374 0.842 1.00 74.62 80 LYS A N 1
ATOM 672 C CA . LYS A 1 80 ? 6.288 -2.078 0.521 1.00 74.62 80 LYS A CA 1
ATOM 673 C C . LYS A 1 80 ? 5.867 -1.865 -0.934 1.00 74.62 80 LYS A C 1
ATOM 675 O O . LYS A 1 80 ? 5.379 -2.803 -1.567 1.00 74.62 80 LYS A O 1
ATOM 680 N N . ILE A 1 81 ? 6.026 -0.652 -1.466 1.00 70.25 81 ILE A N 1
ATOM 681 C CA . ILE A 1 81 ? 5.738 -0.352 -2.869 1.00 70.25 81 ILE A CA 1
ATOM 682 C C . ILE A 1 81 ? 6.715 -1.062 -3.792 1.00 70.25 81 ILE A C 1
ATOM 684 O O . ILE A 1 81 ? 6.235 -1.667 -4.739 1.00 70.25 81 ILE A O 1
ATOM 688 N N . ILE A 1 82 ? 8.027 -0.995 -3.551 1.00 67.25 82 ILE A N 1
ATOM 689 C CA . ILE A 1 82 ? 9.036 -1.680 -4.365 1.00 67.25 82 ILE A CA 1
ATOM 690 C C . ILE A 1 82 ? 8.769 -3.170 -4.336 1.00 67.25 82 ILE A C 1
ATOM 692 O O . ILE A 1 82 ? 8.626 -3.751 -5.393 1.00 67.25 82 ILE A O 1
ATOM 696 N N . TYR A 1 83 ? 8.569 -3.765 -3.165 1.00 62.66 83 TYR A N 1
ATOM 697 C CA . TYR A 1 83 ? 8.223 -5.176 -3.046 1.00 62.66 83 TYR A CA 1
ATOM 698 C C . TYR A 1 83 ? 6.962 -5.533 -3.848 1.00 62.66 83 TYR A C 1
ATOM 700 O O . TYR A 1 83 ? 6.910 -6.541 -4.550 1.00 62.66 83 TYR A O 1
ATOM 708 N N . THR A 1 84 ? 5.936 -4.677 -3.796 1.00 62.12 84 THR A N 1
ATOM 709 C CA . THR A 1 84 ? 4.720 -4.857 -4.603 1.00 62.12 84 THR A CA 1
ATOM 710 C C . THR A 1 84 ? 5.003 -4.649 -6.091 1.00 62.12 84 THR A C 1
ATOM 712 O O . THR A 1 84 ? 4.447 -5.358 -6.917 1.00 62.12 84 THR A O 1
ATOM 715 N N . ALA A 1 85 ? 5.856 -3.695 -6.453 1.00 57.28 85 ALA A N 1
ATOM 716 C CA . ALA A 1 85 ? 6.240 -3.383 -7.818 1.00 57.28 85 ALA A CA 1
ATOM 717 C C . ALA A 1 85 ? 7.121 -4.482 -8.416 1.00 57.28 85 ALA A C 1
ATOM 719 O O . ALA A 1 85 ? 6.872 -4.841 -9.547 1.00 57.28 85 ALA A O 1
ATOM 720 N N . GLU A 1 86 ? 8.045 -5.079 -7.667 1.00 56.66 86 GLU A N 1
ATOM 721 C CA . GLU A 1 86 ? 8.836 -6.260 -8.026 1.00 56.66 86 GLU A CA 1
ATOM 722 C C . GLU A 1 86 ? 7.925 -7.486 -8.194 1.00 56.66 86 GLU A C 1
ATOM 724 O O . GLU A 1 86 ? 7.995 -8.187 -9.203 1.00 56.66 86 GLU A O 1
ATOM 729 N N . LEU A 1 87 ? 6.971 -7.696 -7.275 1.00 48.69 87 LEU A N 1
ATOM 730 C CA . LEU A 1 87 ? 5.904 -8.695 -7.442 1.00 48.69 87 LEU A CA 1
ATOM 731 C C . LEU A 1 87 ? 5.048 -8.439 -8.696 1.00 48.69 87 LEU A C 1
ATOM 733 O O . LEU A 1 87 ? 4.562 -9.380 -9.330 1.00 48.69 87 LEU A O 1
ATOM 737 N N . LEU A 1 88 ? 4.837 -7.172 -9.055 1.00 46.03 88 LEU A N 1
ATOM 738 C CA . LEU A 1 88 ? 4.126 -6.763 -10.265 1.00 46.03 88 LEU A CA 1
ATOM 739 C C . LEU A 1 88 ? 5.020 -6.801 -11.514 1.00 46.03 88 LEU A C 1
ATOM 741 O O . LEU A 1 88 ? 4.494 -7.048 -12.592 1.00 46.03 88 LEU A O 1
ATOM 745 N N . GLU A 1 89 ? 6.337 -6.625 -11.408 1.00 50.78 89 GLU A N 1
ATOM 746 C CA . GLU A 1 89 ? 7.325 -6.747 -12.488 1.00 50.78 89 GLU A CA 1
ATOM 747 C C . GLU A 1 89 ? 7.427 -8.193 -12.965 1.00 50.78 89 GLU A C 1
ATOM 749 O O . GLU A 1 89 ? 7.593 -8.426 -14.162 1.00 50.78 89 GLU A O 1
ATOM 754 N N . ILE A 1 90 ? 7.159 -9.164 -12.085 1.00 48.19 90 ILE A N 1
ATOM 755 C CA . ILE A 1 90 ? 6.929 -10.564 -12.475 1.00 48.19 90 ILE A CA 1
ATOM 756 C C . ILE A 1 90 ? 5.738 -10.686 -13.459 1.00 48.19 90 ILE A C 1
ATOM 758 O O . ILE A 1 90 ? 5.679 -11.632 -14.243 1.00 48.19 90 ILE A O 1
ATOM 762 N N . ASN A 1 91 ? 4.821 -9.708 -13.495 1.00 50.12 91 ASN A N 1
ATOM 763 C CA . ASN A 1 91 ? 3.597 -9.733 -14.306 1.00 50.12 91 ASN A CA 1
ATOM 764 C C . ASN A 1 91 ? 3.428 -8.562 -15.300 1.00 50.12 91 ASN A C 1
ATOM 766 O O . ASN A 1 91 ? 2.440 -8.532 -16.042 1.00 50.12 91 ASN A O 1
ATOM 770 N N . LEU A 1 92 ? 4.366 -7.614 -15.388 1.00 52.53 92 LEU A N 1
ATOM 771 C CA . LEU A 1 92 ? 4.283 -6.476 -16.312 1.00 52.53 92 LEU A CA 1
ATOM 772 C C . LEU A 1 92 ? 4.795 -6.873 -17.702 1.00 52.53 92 LEU A C 1
ATOM 774 O O . LEU A 1 92 ? 5.852 -6.454 -18.172 1.00 52.53 92 LEU A O 1
ATOM 778 N N . ILE A 1 93 ? 4.004 -7.684 -18.405 1.00 59.41 93 ILE A N 1
ATOM 779 C CA . ILE A 1 93 ? 4.210 -7.918 -19.835 1.00 59.41 93 ILE A CA 1
ATOM 780 C C . ILE A 1 93 ? 4.040 -6.567 -20.545 1.00 59.41 93 ILE A C 1
ATOM 782 O O . ILE A 1 93 ? 2.976 -5.951 -20.483 1.00 59.41 93 ILE A O 1
ATOM 786 N N . SER A 1 94 ? 5.081 -6.095 -21.239 1.00 69.81 94 SER A N 1
ATOM 787 C CA . SER A 1 94 ? 4.996 -4.847 -22.007 1.00 69.81 94 SER A CA 1
ATOM 788 C C . SER A 1 94 ? 3.833 -4.891 -23.003 1.00 69.81 94 SER A C 1
ATOM 790 O O . SER A 1 94 ? 3.508 -5.947 -23.545 1.00 69.81 94 SER A O 1
ATOM 792 N N . GLN A 1 95 ? 3.229 -3.740 -23.315 1.00 70.75 95 GLN A N 1
ATOM 793 C CA . GLN A 1 95 ? 2.113 -3.662 -24.273 1.00 70.75 95 GLN A CA 1
ATOM 794 C C . GLN A 1 95 ? 2.437 -4.338 -25.617 1.00 70.75 95 GLN A C 1
ATOM 796 O O . GLN A 1 95 ? 1.585 -4.985 -26.225 1.00 70.75 95 GLN A O 1
ATOM 801 N N . ARG A 1 96 ? 3.696 -4.241 -26.060 1.00 75.19 96 ARG A N 1
ATOM 802 C CA . ARG A 1 96 ? 4.194 -4.923 -27.259 1.00 75.19 96 ARG A CA 1
ATOM 803 C C . ARG A 1 96 ? 4.210 -6.441 -27.084 1.00 75.19 96 ARG A C 1
ATOM 805 O O . ARG A 1 96 ? 3.654 -7.140 -27.921 1.00 75.19 96 ARG A O 1
ATOM 812 N N . ASN A 1 97 ? 4.802 -6.938 -26.000 1.00 78.00 97 ASN A N 1
ATOM 813 C CA . ASN A 1 97 ? 4.892 -8.370 -25.716 1.00 78.00 97 ASN A CA 1
ATOM 814 C C . ASN A 1 97 ? 3.494 -8.983 -25.502 1.00 78.00 97 ASN A C 1
ATOM 816 O O . ASN A 1 97 ? 3.200 -10.058 -26.010 1.00 78.00 97 ASN A O 1
ATOM 820 N N . MET A 1 98 ? 2.574 -8.246 -24.877 1.00 80.06 98 MET A N 1
ATOM 821 C CA . MET A 1 98 ? 1.184 -8.663 -24.710 1.00 80.06 98 MET A CA 1
ATOM 822 C C . MET A 1 98 ? 0.471 -8.807 -26.059 1.00 80.06 98 MET A C 1
ATOM 824 O O . MET A 1 98 ? -0.196 -9.811 -26.291 1.00 80.06 98 MET A O 1
ATOM 828 N N . ARG A 1 99 ? 0.659 -7.857 -26.987 1.00 87.25 99 ARG A N 1
ATOM 829 C CA . ARG A 1 99 ? 0.133 -7.975 -28.358 1.00 87.25 99 ARG A CA 1
ATOM 830 C C . ARG A 1 99 ? 0.728 -9.175 -29.089 1.00 87.25 99 ARG A C 1
ATOM 832 O O . ARG A 1 99 ? -0.025 -9.932 -29.688 1.00 87.25 99 ARG A O 1
ATOM 839 N N . THR A 1 100 ? 2.042 -9.382 -29.002 1.00 87.19 100 THR A N 1
ATOM 840 C CA . THR A 1 100 ? 2.710 -10.542 -29.612 1.00 87.19 100 THR A CA 1
ATOM 841 C C . THR A 1 100 ? 2.173 -11.858 -29.051 1.00 87.19 100 THR A C 1
ATOM 843 O O . THR A 1 100 ? 1.843 -12.755 -29.819 1.00 87.19 100 THR A O 1
ATOM 846 N N . ARG A 1 101 ? 2.001 -11.955 -27.729 1.00 87.25 101 ARG A N 1
ATOM 847 C CA . ARG A 1 101 ? 1.420 -13.128 -27.061 1.00 87.25 101 ARG A CA 1
ATOM 848 C C . ARG A 1 101 ? -0.030 -13.375 -27.465 1.00 87.25 101 ARG A C 1
ATOM 850 O O . ARG A 1 101 ? -0.403 -14.521 -27.671 1.00 87.25 101 ARG A O 1
ATOM 857 N N . LEU A 1 102 ? -0.835 -12.323 -27.611 1.00 87.00 102 LEU A N 1
ATOM 858 C CA . LEU A 1 102 ? -2.221 -12.438 -28.073 1.00 87.00 102 LEU A CA 1
ATOM 859 C C . LEU A 1 102 ? -2.310 -12.909 -29.528 1.00 87.00 102 LEU A C 1
ATOM 861 O O . LEU A 1 102 ? -3.169 -13.727 -29.843 1.00 87.00 102 LEU A O 1
ATOM 865 N N . VAL A 1 103 ? -1.436 -12.409 -30.406 1.00 90.81 103 VAL A N 1
ATOM 866 C CA . VAL A 1 103 ? -1.347 -12.870 -31.802 1.00 90.81 103 VAL A CA 1
ATOM 867 C C . VAL A 1 103 ? -0.930 -14.337 -31.842 1.00 90.81 103 VAL A C 1
ATOM 869 O O . VAL A 1 103 ? -1.642 -15.151 -32.421 1.00 90.81 103 VAL A O 1
ATOM 872 N N . PHE A 1 104 ? 0.143 -14.688 -31.130 1.00 86.69 104 PHE A N 1
ATOM 873 C CA . PHE A 1 104 ? 0.614 -16.064 -31.017 1.00 86.69 104 PHE A CA 1
ATOM 874 C C . PHE A 1 104 ? -0.486 -17.000 -30.497 1.00 86.69 104 PHE A C 1
ATOM 876 O O . PHE A 1 104 ? -0.783 -18.009 -31.126 1.00 86.69 104 PHE A O 1
ATOM 883 N N . ALA A 1 105 ? -1.162 -16.646 -29.402 1.00 87.62 105 ALA A N 1
ATOM 884 C CA . ALA A 1 105 ? -2.243 -17.456 -28.847 1.00 87.62 105 ALA A CA 1
ATOM 885 C C . ALA A 1 105 ? -3.399 -17.647 -29.841 1.00 87.62 105 ALA A C 1
ATOM 887 O O . ALA A 1 105 ? -3.892 -18.760 -29.982 1.00 87.62 105 ALA A O 1
ATOM 888 N N . ARG A 1 106 ? -3.805 -16.600 -30.573 1.00 85.00 106 ARG A N 1
ATOM 889 C CA . ARG A 1 106 ? -4.853 -16.713 -31.606 1.00 85.00 106 ARG A CA 1
ATOM 890 C C . ARG A 1 106 ? -4.465 -17.664 -32.732 1.00 85.00 106 ARG A C 1
ATOM 892 O O . ARG A 1 106 ? -5.303 -18.436 -33.179 1.00 85.00 106 ARG A O 1
ATOM 899 N N . GLU A 1 107 ? -3.218 -17.607 -33.181 1.00 85.56 107 GLU A N 1
ATOM 900 C CA . GLU A 1 107 ? -2.718 -18.461 -34.262 1.00 85.56 107 GLU A CA 1
ATOM 901 C C . GLU A 1 107 ? -2.590 -19.931 -33.851 1.00 85.56 107 GLU A C 1
ATOM 903 O O . GLU A 1 107 ? -2.666 -20.807 -34.708 1.00 85.56 107 GLU A O 1
ATOM 908 N N . HIS A 1 108 ? -2.386 -20.205 -32.560 1.00 80.56 108 HIS A N 1
ATOM 909 C CA . HIS A 1 108 ? -2.063 -21.544 -32.057 1.00 80.56 108 HIS A CA 1
ATOM 910 C C . HIS A 1 108 ? -3.196 -22.188 -31.249 1.00 80.56 108 HIS A C 1
ATOM 912 O O . HIS A 1 108 ? -3.115 -23.372 -30.953 1.00 80.56 108 HIS A O 1
ATOM 918 N N . VAL A 1 109 ? -4.278 -21.460 -30.945 1.00 78.50 109 VAL A N 1
ATOM 919 C CA . VAL A 1 109 ? -5.443 -21.977 -30.199 1.00 78.50 109 VAL A CA 1
ATOM 920 C C . VAL A 1 109 ? -6.136 -23.152 -30.899 1.00 78.50 109 VAL A C 1
ATOM 922 O O . VAL A 1 109 ? -6.699 -24.004 -30.223 1.00 78.50 109 VAL A O 1
ATOM 925 N N . ASN A 1 110 ? -6.064 -23.216 -32.232 1.00 71.94 110 ASN A N 1
ATOM 926 C CA . ASN A 1 110 ? -6.688 -24.266 -33.045 1.00 71.94 110 ASN A CA 1
ATOM 927 C C . ASN A 1 110 ? -5.664 -25.159 -33.765 1.00 71.94 110 ASN A C 1
ATOM 929 O O . ASN A 1 110 ? -6.025 -25.845 -34.719 1.00 71.94 110 ASN A O 1
ATOM 933 N N . LYS A 1 111 ? -4.380 -25.107 -33.387 1.00 72.69 111 LYS A N 1
ATOM 934 C CA . LYS A 1 111 ? -3.367 -25.991 -33.974 1.00 72.69 111 LYS A CA 1
ATOM 935 C C . LYS A 1 111 ? -3.320 -27.301 -33.191 1.00 72.69 111 LYS A C 1
ATOM 937 O O . LYS A 1 111 ? -3.335 -27.284 -31.963 1.00 72.69 111 LYS A O 1
ATOM 942 N N . ASP A 1 112 ? -3.244 -28.417 -33.910 1.00 66.50 112 ASP A N 1
ATOM 943 C CA . ASP A 1 112 ? -3.014 -29.730 -33.308 1.00 66.50 112 ASP A CA 1
ATOM 944 C C . ASP A 1 112 ? -1.660 -29.771 -32.592 1.00 66.50 112 ASP A C 1
ATOM 946 O O . ASP A 1 112 ? -0.729 -29.041 -32.938 1.00 66.50 112 ASP A O 1
ATOM 950 N N . SER A 1 113 ? -1.528 -30.670 -31.617 1.00 64.31 113 SER A N 1
ATOM 951 C CA . SER A 1 113 ? -0.349 -30.829 -30.749 1.00 64.31 113 SER A CA 1
ATOM 952 C C . SER A 1 113 ? 0.955 -31.224 -31.467 1.00 64.31 113 SER A C 1
ATOM 954 O O . SER A 1 113 ? 1.950 -31.489 -30.802 1.00 64.31 113 SER A O 1
ATOM 956 N N . ASN A 1 114 ? 0.954 -31.264 -32.802 1.00 64.31 114 ASN A N 1
ATOM 957 C CA . ASN A 1 114 ? 2.117 -31.507 -33.658 1.00 64.31 114 ASN A CA 1
ATOM 958 C C . ASN A 1 114 ? 2.837 -30.209 -34.089 1.00 64.31 114 ASN A C 1
ATOM 960 O O . ASN A 1 114 ? 3.627 -30.247 -35.032 1.00 64.31 114 ASN A O 1
ATOM 964 N N . PHE A 1 115 ? 2.529 -29.069 -33.458 1.00 56.84 115 PHE A N 1
ATOM 965 C CA . PHE A 1 115 ? 3.242 -27.801 -33.650 1.00 56.84 115 PHE A CA 1
ATOM 966 C C . PHE A 1 115 ? 4.556 -27.745 -32.862 1.00 56.84 115 PHE A C 1
ATOM 968 O O . PHE A 1 115 ? 4.539 -28.119 -31.667 1.00 56.84 115 PHE A O 1
#

Radius of gyration: 23.95 Å; chains: 1; bounding box: 44×51×61 Å

Sequence (115 aa):
MVNKCSSTVQHIVECYRNENRVENKSRLAPNKIFTDREERWILREIANNPKKVYQNCEVRWKGSLKKDVTPKQLDEYYEKIIYTAELLEINLISQRNMRTRLVFAREHVNKDSNF